Protein AF-A0A852ZQM8-F1 (afdb_monomer_lite)

Foldseek 3Di:
DDDLLRVLLVVLVVQLVVLVVVCVVPVDPVSNVVSVVVSVVLNVLSVCLVPDDDPSVVVSLLVSLVSLVVCVVPPPRDPVSHNDD

Secondary structure (DSSP, 8-state):
---HHHHHHHHHHHHHHHHHHHHHHH--HHHHHHHHHHHHHHHHHHHHHHH--THHHHHHHHHHHHHHHTTTTSTT--GGGSPP-

Radius of gyration: 14.15 Å; chains: 1; bounding box: 36×26×39 Å

Sequence (85 aa):
MPKVDEFLLNRLDSDETVAHVGYRRDHCDVQLDHALEVCTVRRRLVWLYRTASGVDSDVLLDVVKRFAALYSQHPDYDPAWHPGL

pLDDT: mean 87.5, std 9.33, range [41.5, 94.81]

Structure (mmCIF, N/CA/C/O backbone):
data_AF-A0A852ZQM8-F1
#
_entry.id   AF-A0A852ZQM8-F1
#
loop_
_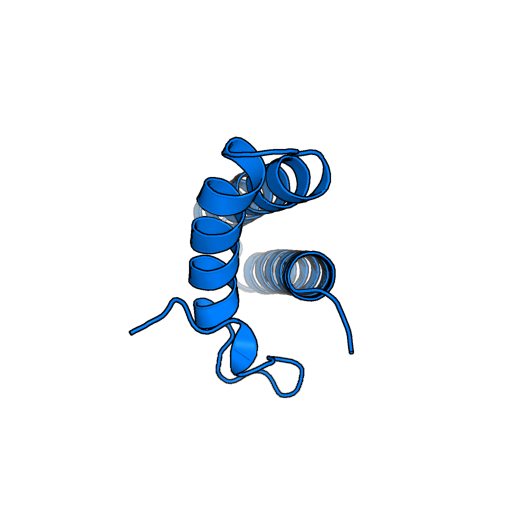atom_site.group_PDB
_atom_site.id
_atom_site.type_symbol
_atom_site.label_atom_id
_atom_site.label_alt_id
_atom_site.label_comp_id
_atom_site.label_asym_id
_atom_site.label_entity_id
_atom_site.label_seq_id
_atom_site.pdbx_PDB_ins_code
_atom_site.Cartn_x
_atom_site.Cartn_y
_atom_site.Cartn_z
_atom_site.occupancy
_atom_site.B_iso_or_equiv
_atom_site.auth_seq_id
_atom_site.auth_comp_id
_atom_site.auth_asym_id
_atom_site.auth_atom_id
_atom_site.pdbx_PDB_model_num
ATOM 1 N N . MET A 1 1 ? -1.347 -12.585 12.715 1.00 48.00 1 MET A N 1
ATOM 2 C CA . MET A 1 1 ? -1.787 -11.959 11.453 1.00 48.00 1 MET A CA 1
ATOM 3 C C . MET A 1 1 ? -0.965 -10.694 11.269 1.00 48.00 1 MET A C 1
ATOM 5 O O . MET A 1 1 ? -0.790 -10.006 12.274 1.00 48.00 1 MET A O 1
ATOM 9 N N . PRO A 1 2 ? -0.391 -10.443 10.080 1.00 62.19 2 PRO A N 1
ATOM 10 C CA . PRO A 1 2 ? 0.310 -9.188 9.803 1.00 62.19 2 PRO A CA 1
ATOM 11 C C . PRO A 1 2 ? -0.656 -8.009 9.946 1.00 62.19 2 PRO A C 1
ATOM 13 O O . PRO A 1 2 ? -1.865 -8.183 9.811 1.00 62.19 2 PRO A O 1
ATOM 16 N N . LYS A 1 3 ? -0.148 -6.819 10.264 1.00 89.31 3 LYS A N 1
ATOM 17 C CA . LYS A 1 3 ? -0.974 -5.603 10.262 1.00 89.31 3 LYS A CA 1
ATOM 18 C C . LYS A 1 3 ? -1.070 -5.035 8.838 1.00 89.31 3 LYS A C 1
ATOM 20 O O . LYS A 1 3 ? -0.189 -5.267 8.012 1.00 89.31 3 LYS A O 1
ATOM 25 N N . VAL A 1 4 ? -2.143 -4.297 8.539 1.00 91.50 4 VAL A N 1
ATOM 26 C CA . VAL A 1 4 ? -2.398 -3.747 7.191 1.00 91.50 4 VAL A CA 1
ATOM 27 C C . VAL A 1 4 ? -1.264 -2.831 6.702 1.00 91.50 4 VAL A C 1
ATOM 29 O O . VAL A 1 4 ? -0.951 -2.809 5.514 1.00 91.50 4 VAL A O 1
ATOM 32 N N . ASP A 1 5 ? -0.602 -2.119 7.617 1.00 92.38 5 ASP A N 1
ATOM 33 C CA . ASP A 1 5 ? 0.569 -1.288 7.336 1.00 92.38 5 ASP A CA 1
ATOM 34 C C . ASP A 1 5 ? 1.794 -2.127 6.951 1.00 92.38 5 ASP A C 1
ATOM 36 O O . ASP A 1 5 ? 2.427 -1.850 5.936 1.00 92.38 5 ASP A O 1
ATOM 40 N N . GLU A 1 6 ? 2.099 -3.186 7.703 1.00 93.12 6 GLU A N 1
ATOM 41 C CA . GLU A 1 6 ? 3.196 -4.114 7.387 1.00 93.12 6 GLU A CA 1
ATOM 42 C C . GLU A 1 6 ? 2.987 -4.804 6.033 1.00 93.12 6 GLU A C 1
ATOM 44 O O . GLU A 1 6 ? 3.916 -4.893 5.228 1.00 93.12 6 GLU A O 1
ATOM 49 N N . PHE A 1 7 ? 1.758 -5.247 5.751 1.00 94.31 7 PHE A N 1
ATOM 50 C CA . PHE A 1 7 ? 1.397 -5.821 4.456 1.00 94.31 7 PHE A CA 1
ATOM 51 C C . PHE A 1 7 ? 1.676 -4.839 3.312 1.00 94.31 7 PHE A C 1
ATOM 53 O O . PHE A 1 7 ? 2.353 -5.193 2.344 1.00 94.31 7 PHE A O 1
ATOM 60 N N . LEU A 1 8 ? 1.203 -3.597 3.435 1.00 94.81 8 LEU A N 1
ATOM 61 C CA . LEU A 1 8 ? 1.385 -2.577 2.407 1.00 94.81 8 LEU A CA 1
ATOM 62 C C . LEU A 1 8 ? 2.844 -2.193 2.199 1.00 94.81 8 LEU A C 1
ATOM 64 O O . LEU A 1 8 ? 3.261 -2.073 1.052 1.00 94.81 8 LEU A O 1
ATOM 68 N N . LEU A 1 9 ? 3.626 -2.025 3.268 1.00 94.69 9 LEU A N 1
ATOM 69 C CA . LEU A 1 9 ? 5.053 -1.716 3.144 1.00 94.69 9 LEU A CA 1
ATOM 70 C C . LEU A 1 9 ? 5.781 -2.812 2.353 1.00 94.69 9 LEU A C 1
ATOM 72 O O . LEU A 1 9 ? 6.480 -2.507 1.391 1.00 94.69 9 LEU A O 1
ATOM 76 N N . ASN A 1 10 ? 5.515 -4.084 2.664 1.00 94.31 10 ASN A N 1
ATOM 77 C CA . ASN A 1 10 ? 6.105 -5.210 1.936 1.00 94.31 10 ASN A CA 1
ATOM 78 C C . ASN A 1 10 ? 5.672 -5.264 0.459 1.00 94.31 10 ASN A C 1
ATOM 80 O O . ASN A 1 10 ? 6.448 -5.681 -0.407 1.00 94.31 10 ASN A O 1
ATOM 84 N N . ARG A 1 11 ? 4.422 -4.891 0.153 1.00 94.50 11 ARG A N 1
ATOM 85 C CA . ARG A 1 11 ? 3.934 -4.828 -1.234 1.00 94.50 11 ARG A CA 1
ATOM 86 C C . ARG A 1 11 ? 4.568 -3.678 -2.008 1.00 94.50 11 ARG A C 1
ATOM 88 O O . ARG A 1 11 ? 4.999 -3.898 -3.132 1.00 94.50 11 ARG A O 1
ATOM 95 N N . LEU A 1 12 ? 4.706 -2.505 -1.398 1.00 94.25 12 LEU A N 1
ATOM 96 C CA . LEU A 1 12 ? 5.360 -1.354 -2.024 1.00 94.25 12 LEU A CA 1
ATOM 97 C C . LEU A 1 12 ? 6.836 -1.635 -2.340 1.00 94.25 12 LEU A C 1
ATOM 99 O O . LEU A 1 12 ? 7.287 -1.315 -3.434 1.00 94.25 12 LEU A O 1
ATOM 103 N N . ASP A 1 13 ? 7.566 -2.307 -1.446 1.00 94.44 13 ASP A N 1
ATOM 104 C CA . ASP A 1 13 ? 8.956 -2.711 -1.712 1.00 94.44 13 ASP A CA 1
ATOM 105 C C . ASP A 1 13 ? 9.049 -3.722 -2.877 1.00 94.44 13 ASP A C 1
ATOM 107 O O . ASP A 1 13 ? 9.993 -3.705 -3.677 1.00 94.44 13 ASP A O 1
ATOM 111 N N . SER A 1 14 ? 8.038 -4.587 -3.014 1.00 93.12 14 SER A N 1
ATOM 112 C CA . SER A 1 14 ? 7.925 -5.509 -4.152 1.00 93.12 14 SER A CA 1
ATOM 113 C C . SER A 1 14 ? 7.636 -4.758 -5.458 1.00 93.12 14 SER A C 1
ATOM 115 O O . SER A 1 14 ? 8.286 -5.030 -6.468 1.00 93.12 14 SER A O 1
ATOM 117 N N . ASP A 1 15 ? 6.715 -3.792 -5.441 1.00 92.44 15 ASP A N 1
ATOM 118 C CA . ASP A 1 15 ? 6.351 -2.982 -6.610 1.00 92.44 15 ASP A CA 1
ATOM 119 C C . ASP A 1 15 ? 7.535 -2.135 -7.107 1.00 92.44 15 ASP A C 1
ATOM 121 O O . ASP A 1 15 ? 7.793 -2.095 -8.311 1.00 92.44 15 ASP A O 1
ATOM 125 N N . GLU A 1 16 ? 8.317 -1.531 -6.205 1.00 93.25 16 GLU A N 1
ATOM 126 C CA . GLU A 1 16 ? 9.550 -0.811 -6.565 1.00 93.25 16 GLU A CA 1
ATOM 127 C C . GLU A 1 16 ? 10.581 -1.742 -7.210 1.00 93.25 16 GLU A C 1
ATOM 129 O O . GLU A 1 16 ? 11.191 -1.408 -8.229 1.00 93.25 16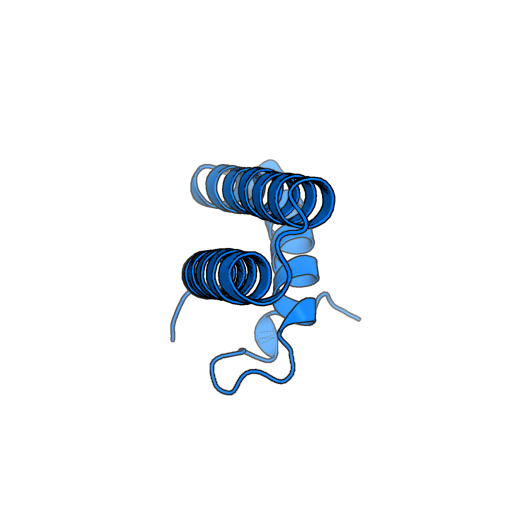 GLU A O 1
ATOM 134 N N . THR A 1 17 ? 10.743 -2.950 -6.663 1.00 93.00 17 THR A N 1
ATOM 135 C CA . THR A 1 17 ? 11.641 -3.960 -7.238 1.00 93.00 17 THR A CA 1
ATOM 136 C C . THR A 1 17 ? 11.208 -4.338 -8.657 1.00 93.00 17 THR A C 1
ATOM 138 O O . THR A 1 17 ? 12.044 -4.416 -9.563 1.00 93.00 17 THR A O 1
ATOM 141 N N . VAL A 1 18 ? 9.906 -4.542 -8.877 1.00 89.56 18 VAL A N 1
ATOM 142 C CA . VAL A 1 18 ? 9.344 -4.843 -10.201 1.00 89.56 18 VAL A CA 1
ATOM 143 C C . VAL A 1 18 ? 9.532 -3.668 -11.157 1.00 89.56 18 VAL A C 1
ATOM 145 O O . VAL A 1 18 ? 9.952 -3.893 -12.292 1.00 89.56 18 VAL A O 1
ATOM 148 N N . ALA A 1 19 ? 9.303 -2.431 -10.712 1.00 88.38 19 ALA A N 1
ATOM 149 C CA . ALA A 1 19 ? 9.523 -1.236 -11.523 1.00 88.38 19 ALA A CA 1
ATOM 150 C C . ALA A 1 19 ? 10.987 -1.131 -11.982 1.00 88.38 19 ALA A C 1
ATOM 152 O O . ALA A 1 19 ? 11.253 -0.951 -13.171 1.00 88.38 19 ALA A O 1
ATOM 153 N N . HIS A 1 20 ? 11.949 -1.356 -11.081 1.00 88.00 20 HIS A N 1
ATOM 154 C CA . HIS A 1 20 ? 13.371 -1.397 -11.432 1.00 88.00 20 HIS A CA 1
ATOM 155 C C . HIS A 1 20 ? 13.727 -2.543 -12.394 1.00 88.00 20 HIS A C 1
ATOM 157 O O . HIS A 1 20 ? 14.579 -2.379 -13.271 1.00 88.00 20 HIS A O 1
ATOM 163 N N . VAL A 1 21 ? 13.107 -3.720 -12.256 1.00 86.69 21 VAL A N 1
ATOM 164 C CA . VAL A 1 21 ? 13.289 -4.835 -13.204 1.00 86.69 21 VAL A CA 1
ATOM 165 C C . VAL A 1 21 ? 12.719 -4.486 -14.581 1.00 86.69 21 VAL A C 1
ATOM 167 O O . VAL A 1 21 ? 13.409 -4.699 -15.577 1.00 86.69 21 VAL A O 1
ATOM 170 N N . GLY A 1 22 ? 11.506 -3.931 -14.641 1.00 82.38 22 GLY A N 1
ATOM 171 C CA . GLY A 1 22 ? 10.864 -3.492 -15.881 1.00 82.38 22 GLY A CA 1
ATOM 172 C C . GLY A 1 22 ? 11.684 -2.420 -16.594 1.00 82.38 22 GLY A C 1
ATOM 173 O O . GLY A 1 22 ? 11.987 -2.556 -17.775 1.00 82.38 22 GLY A O 1
ATOM 174 N N . TYR A 1 23 ? 12.175 -1.428 -15.852 1.00 82.19 23 TYR A N 1
ATOM 175 C CA . TYR A 1 23 ? 13.078 -0.412 -16.386 1.00 82.19 23 TYR A CA 1
ATOM 176 C C . TYR A 1 23 ? 14.346 -1.003 -17.008 1.00 82.19 23 TYR A C 1
ATOM 178 O O . TYR A 1 23 ? 14.726 -0.634 -18.116 1.00 82.19 23 TYR A O 1
ATOM 186 N N . ARG A 1 24 ? 15.005 -1.951 -16.328 1.00 80.31 24 ARG A N 1
ATOM 187 C CA . ARG A 1 24 ? 16.207 -2.600 -16.879 1.00 80.31 24 ARG A CA 1
ATOM 188 C C . ARG A 1 24 ? 15.943 -3.323 -18.199 1.00 80.31 24 ARG A C 1
ATOM 190 O O . ARG A 1 24 ? 16.887 -3.530 -18.954 1.00 80.31 24 ARG A O 1
ATOM 197 N N . ARG A 1 25 ? 14.697 -3.729 -18.448 1.00 77.69 25 ARG A N 1
ATOM 198 C CA . ARG A 1 25 ? 14.282 -4.428 -19.663 1.00 77.69 25 ARG A CA 1
ATOM 199 C C . ARG A 1 25 ? 13.898 -3.467 -20.791 1.00 77.69 25 ARG A C 1
ATOM 201 O O . ARG A 1 25 ? 14.287 -3.714 -21.926 1.00 77.69 25 ARG A O 1
ATOM 208 N N . ASP A 1 26 ? 13.172 -2.397 -20.468 1.00 78.56 26 ASP A N 1
ATOM 209 C CA . ASP A 1 26 ? 12.510 -1.540 -21.462 1.00 78.56 26 ASP A CA 1
ATOM 210 C C . ASP A 1 26 ? 13.110 -0.117 -21.558 1.00 78.56 26 ASP A C 1
ATOM 212 O O . ASP A 1 26 ? 12.724 0.657 -22.431 1.00 78.56 26 ASP A O 1
ATOM 216 N N . HIS A 1 27 ? 14.065 0.234 -20.685 1.00 79.25 27 HIS A N 1
ATOM 217 C CA . HIS A 1 27 ? 14.808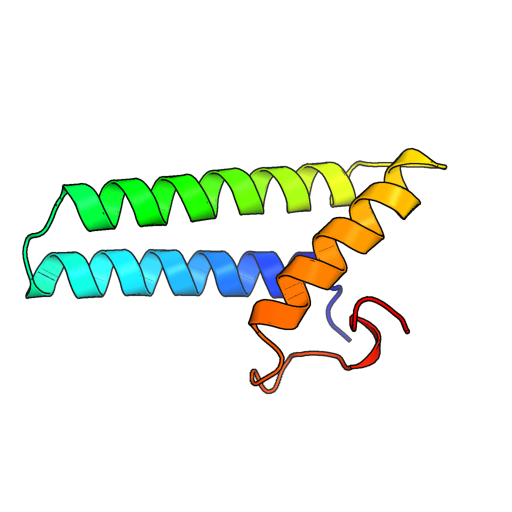 1.507 -20.645 1.00 79.25 27 HIS A CA 1
ATOM 218 C C . HIS A 1 27 ? 13.938 2.782 -20.656 1.00 79.25 27 HIS A C 1
ATOM 220 O O . HIS A 1 27 ? 14.345 3.818 -21.178 1.00 79.25 27 HIS A O 1
ATOM 226 N N . CYS A 1 28 ? 12.734 2.731 -20.078 1.00 78.06 28 CYS A N 1
ATOM 227 C CA . CYS A 1 28 ? 11.836 3.884 -20.007 1.00 78.06 28 CYS A CA 1
ATOM 228 C C . CYS A 1 28 ? 11.950 4.614 -18.657 1.00 78.06 28 CYS A C 1
ATOM 230 O O . CYS A 1 28 ? 11.295 4.229 -17.686 1.00 78.06 28 CYS A O 1
ATOM 232 N N . ASP A 1 29 ? 12.757 5.680 -18.599 1.00 76.19 29 ASP A N 1
ATOM 233 C CA . ASP A 1 29 ? 13.010 6.453 -17.367 1.00 76.19 29 ASP A CA 1
ATOM 234 C C . ASP A 1 29 ? 11.730 7.077 -16.785 1.00 76.19 29 ASP A C 1
ATOM 236 O O . ASP A 1 29 ? 11.454 6.956 -15.596 1.00 76.19 29 ASP A O 1
ATOM 240 N N . VAL A 1 30 ? 10.883 7.671 -17.635 1.00 76.25 30 VAL A N 1
ATOM 241 C CA . VAL A 1 30 ? 9.668 8.391 -17.201 1.00 76.25 30 VAL A CA 1
ATOM 242 C C . VAL A 1 30 ? 8.672 7.473 -16.482 1.00 76.25 30 VAL A C 1
ATOM 244 O O . VAL A 1 30 ? 8.011 7.884 -15.530 1.00 76.25 30 VAL A O 1
ATOM 247 N N . GLN A 1 31 ? 8.553 6.220 -16.928 1.00 81.56 31 GLN A N 1
ATOM 248 C CA . GLN A 1 31 ? 7.661 5.244 -16.299 1.00 81.56 31 GLN A CA 1
ATOM 249 C C . GLN A 1 31 ? 8.220 4.738 -14.967 1.00 81.56 31 GLN A C 1
ATOM 251 O O . GLN A 1 31 ? 7.443 4.494 -14.042 1.00 81.56 31 GLN A O 1
ATOM 256 N N . LEU A 1 32 ? 9.548 4.617 -14.855 1.00 85.44 32 LEU A N 1
ATOM 257 C CA . LEU A 1 32 ? 10.207 4.271 -13.600 1.00 85.44 32 LEU A CA 1
ATOM 258 C C . LEU A 1 32 ? 10.031 5.386 -12.567 1.00 85.44 32 LEU A C 1
ATOM 260 O O . LEU A 1 32 ? 9.560 5.108 -11.467 1.00 85.44 32 LEU A O 1
ATOM 264 N N . ASP A 1 33 ? 10.349 6.630 -12.924 1.00 88.06 33 ASP A N 1
ATOM 265 C CA . ASP A 1 33 ? 10.252 7.775 -12.013 1.00 88.06 33 ASP A CA 1
ATOM 266 C C . ASP A 1 33 ? 8.833 7.927 -11.464 1.00 88.06 33 ASP A C 1
ATOM 268 O O . ASP A 1 33 ? 8.635 8.058 -10.255 1.00 88.06 33 ASP A O 1
ATOM 272 N N . HIS A 1 34 ? 7.829 7.807 -12.338 1.00 88.75 34 HIS A N 1
ATOM 273 C CA . HIS A 1 34 ? 6.434 7.850 -11.919 1.00 88.75 34 HIS A CA 1
ATOM 274 C C . HIS A 1 34 ? 6.074 6.706 -10.955 1.00 88.75 34 HIS A C 1
ATOM 276 O O . HIS A 1 34 ? 5.409 6.932 -9.943 1.00 88.75 34 HIS A O 1
ATOM 282 N N . ALA A 1 35 ? 6.524 5.477 -11.229 1.00 89.25 35 ALA A N 1
ATOM 283 C CA . ALA A 1 35 ? 6.266 4.335 -10.354 1.00 89.25 35 ALA A CA 1
ATOM 284 C C . ALA A 1 35 ? 6.910 4.510 -8.966 1.00 89.25 35 ALA A C 1
ATOM 286 O O . ALA A 1 35 ? 6.265 4.239 -7.948 1.00 89.25 35 ALA A O 1
ATOM 287 N N . LEU A 1 36 ? 8.150 5.007 -8.912 1.00 92.19 36 LEU A N 1
ATOM 288 C CA . LEU A 1 36 ? 8.865 5.271 -7.660 1.00 92.19 36 LEU A CA 1
ATOM 289 C C . LEU A 1 36 ? 8.236 6.426 -6.869 1.00 92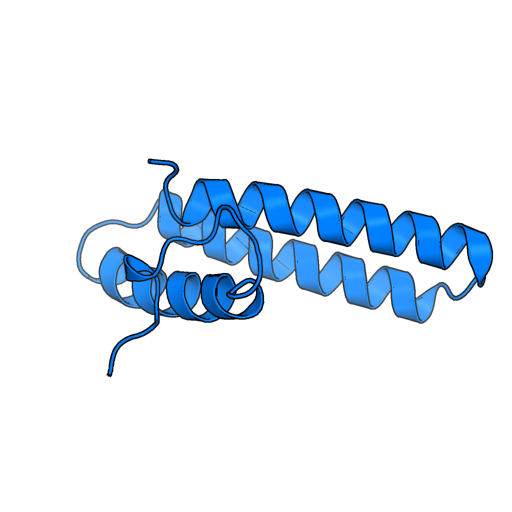.19 36 LEU A C 1
ATOM 291 O O . LEU A 1 36 ? 8.132 6.353 -5.640 1.00 92.19 36 LEU A O 1
ATOM 295 N N . GLU A 1 37 ? 7.758 7.471 -7.548 1.00 93.88 37 GLU A N 1
ATOM 296 C CA . GLU A 1 37 ? 7.030 8.572 -6.912 1.00 93.88 37 GLU A CA 1
ATOM 297 C C . GLU A 1 37 ? 5.730 8.069 -6.268 1.00 93.88 37 GLU A C 1
ATOM 299 O O . GLU A 1 37 ? 5.464 8.342 -5.093 1.00 93.88 37 GLU A O 1
ATOM 304 N N . VAL A 1 38 ? 4.953 7.257 -6.993 1.00 92.00 38 VAL A N 1
ATOM 305 C CA . VAL A 1 38 ? 3.729 6.637 -6.468 1.00 92.00 38 VAL A CA 1
ATOM 306 C C . VAL A 1 38 ? 4.031 5.773 -5.242 1.00 92.00 38 VAL A C 1
ATOM 308 O O . VAL A 1 38 ? 3.322 5.878 -4.234 1.00 92.00 38 VAL A O 1
ATOM 311 N N . CYS A 1 39 ? 5.087 4.955 -5.283 1.00 93.44 39 CYS A N 1
ATOM 312 C CA . CYS A 1 39 ? 5.490 4.133 -4.139 1.00 93.44 39 CYS A CA 1
ATOM 313 C C . CYS A 1 39 ? 5.906 4.993 -2.939 1.00 93.44 39 CYS A C 1
ATOM 315 O O . CYS A 1 39 ? 5.471 4.738 -1.813 1.00 93.44 39 CYS A O 1
ATOM 317 N N . THR A 1 40 ? 6.645 6.077 -3.178 1.00 94.62 40 THR A N 1
ATOM 318 C CA . THR A 1 40 ? 7.061 7.036 -2.145 1.00 94.62 40 THR A CA 1
ATOM 319 C C . THR A 1 40 ? 5.865 7.696 -1.458 1.00 94.62 40 THR A C 1
ATOM 321 O O . THR A 1 40 ? 5.790 7.721 -0.225 1.00 94.62 40 THR A O 1
ATOM 324 N N . VAL A 1 41 ? 4.895 8.195 -2.231 1.00 93.25 41 VAL A N 1
ATOM 325 C CA . VAL A 1 41 ? 3.683 8.834 -1.691 1.00 93.25 41 VAL A CA 1
ATOM 326 C C . VAL A 1 41 ? 2.860 7.838 -0.873 1.00 93.25 41 VAL A C 1
ATOM 328 O O . VAL A 1 41 ? 2.462 8.144 0.254 1.00 93.25 41 VAL A O 1
ATOM 331 N N . ARG A 1 42 ? 2.646 6.623 -1.393 1.00 93.19 42 ARG A N 1
ATOM 332 C CA . ARG A 1 42 ? 1.907 5.566 -0.684 1.00 93.19 42 ARG A CA 1
ATOM 333 C C . ARG A 1 42 ? 2.609 5.153 0.607 1.00 93.19 42 ARG A C 1
ATOM 335 O O . ARG A 1 42 ? 1.957 5.068 1.646 1.00 93.19 42 ARG A O 1
ATOM 342 N N . ARG A 1 43 ? 3.936 4.991 0.583 1.00 94.56 43 ARG A N 1
ATOM 343 C CA . ARG A 1 43 ? 4.740 4.676 1.773 1.00 94.56 43 ARG A CA 1
ATOM 344 C C . ARG A 1 43 ? 4.582 5.754 2.844 1.00 94.56 43 ARG A C 1
ATOM 346 O O . ARG A 1 43 ? 4.391 5.430 4.014 1.00 94.56 43 ARG A O 1
ATOM 353 N N . ARG A 1 44 ? 4.598 7.034 2.459 1.00 93.38 44 ARG A N 1
ATOM 354 C CA . ARG A 1 44 ? 4.389 8.151 3.393 1.00 93.38 44 ARG A CA 1
ATOM 355 C C . ARG A 1 44 ? 3.012 8.104 4.056 1.00 93.38 44 ARG A C 1
ATOM 357 O O . ARG A 1 44 ? 2.925 8.342 5.255 1.00 93.38 44 ARG A O 1
ATOM 364 N N . LEU A 1 45 ? 1.957 7.774 3.312 1.00 91.44 45 LEU A N 1
ATOM 365 C CA . LEU A 1 45 ? 0.604 7.634 3.866 1.00 91.44 45 LEU A CA 1
ATOM 366 C C . LEU A 1 45 ? 0.510 6.483 4.877 1.00 91.44 45 LEU A C 1
ATOM 368 O O . LEU A 1 45 ? -0.070 6.658 5.947 1.00 91.44 45 LEU A O 1
ATOM 372 N N . VAL A 1 46 ? 1.144 5.344 4.585 1.00 92.81 46 VAL A N 1
ATOM 373 C CA . VAL A 1 46 ? 1.217 4.210 5.522 1.00 92.81 46 VAL A CA 1
ATOM 374 C C . VAL A 1 46 ? 1.989 4.588 6.793 1.00 92.81 46 VAL A C 1
ATOM 376 O O . VAL A 1 46 ? 1.562 4.253 7.897 1.00 92.81 46 VAL A O 1
ATOM 379 N N . TRP A 1 47 ? 3.081 5.349 6.669 1.00 92.12 47 TRP A N 1
ATOM 380 C CA . TRP A 1 47 ? 3.805 5.880 7.829 1.00 92.12 47 TRP A CA 1
ATOM 381 C C . TRP A 1 47 ? 2.973 6.850 8.663 1.00 92.12 47 TRP A C 1
ATOM 383 O O . TRP A 1 47 ? 2.976 6.736 9.887 1.00 92.12 47 TRP A O 1
ATOM 393 N N . LEU A 1 48 ? 2.243 7.770 8.021 1.00 91.56 48 LEU A N 1
ATOM 394 C CA . LEU A 1 48 ? 1.351 8.692 8.726 1.00 91.56 48 LEU A CA 1
ATOM 395 C C . LEU A 1 48 ? 0.321 7.917 9.545 1.00 91.56 48 LEU A C 1
ATOM 397 O O . LEU A 1 48 ? 0.193 8.184 10.736 1.00 91.56 48 LEU A O 1
ATOM 401 N N . TYR A 1 49 ? -0.323 6.909 8.947 1.00 91.69 49 TYR A N 1
ATOM 402 C CA . TYR A 1 49 ? -1.242 6.015 9.653 1.00 91.69 49 TYR A CA 1
ATOM 403 C C . TYR A 1 49 ? -0.585 5.349 10.869 1.00 91.69 49 TYR A C 1
ATOM 405 O O . TYR A 1 49 ? -1.127 5.414 11.970 1.00 91.69 49 TYR A O 1
ATOM 413 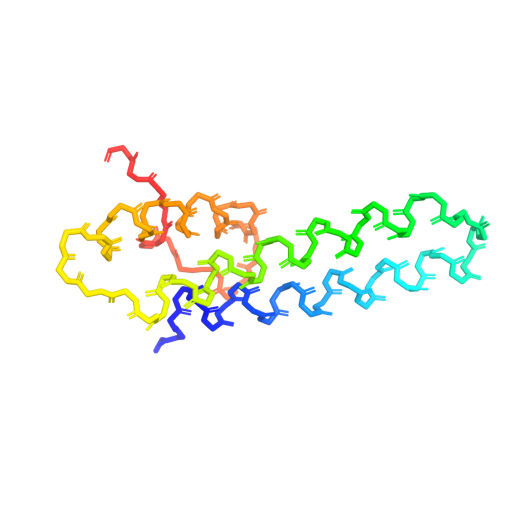N N . ARG A 1 50 ? 0.614 4.776 10.702 1.00 90.75 50 ARG A N 1
ATOM 414 C CA . ARG A 1 50 ? 1.345 4.092 11.782 1.00 90.75 50 ARG A CA 1
ATOM 415 C C . ARG A 1 50 ? 1.639 4.996 12.983 1.00 90.75 50 ARG A C 1
ATOM 417 O O . ARG A 1 50 ? 1.742 4.506 14.105 1.00 90.75 50 ARG A O 1
ATOM 424 N N . THR A 1 51 ? 1.803 6.296 12.746 1.00 90.44 51 THR A N 1
ATOM 425 C CA . THR A 1 51 ? 2.088 7.299 13.787 1.00 90.44 51 THR A CA 1
ATOM 426 C C . THR A 1 51 ? 0.858 8.067 14.276 1.00 90.44 51 THR A C 1
ATOM 428 O O . THR A 1 51 ? 0.962 8.814 15.248 1.00 90.44 51 THR A O 1
ATOM 431 N N . ALA A 1 52 ? -0.291 7.918 13.615 1.00 88.00 52 ALA A N 1
ATOM 432 C CA . ALA A 1 52 ? -1.508 8.650 13.936 1.00 88.00 52 ALA A CA 1
ATOM 433 C C . ALA A 1 52 ? -2.190 8.102 15.195 1.00 88.00 52 ALA A C 1
ATOM 435 O O . ALA A 1 52 ? -2.118 6.913 15.505 1.00 88.00 52 ALA A O 1
ATOM 436 N N . SER A 1 53 ? -2.898 8.975 15.912 1.00 81.19 53 SER A N 1
ATOM 437 C CA . SER A 1 53 ? -3.648 8.623 17.120 1.00 81.19 53 SER A CA 1
ATOM 438 C C . SER A 1 53 ? -4.991 9.353 17.156 1.00 81.19 53 SER A C 1
ATOM 440 O O . SER A 1 53 ? -5.151 10.388 16.511 1.00 81.19 53 SER A O 1
ATOM 442 N N . GLY A 1 54 ? -5.965 8.811 17.892 1.00 80.00 54 GLY A N 1
ATOM 443 C CA . GLY A 1 54 ? -7.311 9.385 17.962 1.00 80.00 54 GLY A CA 1
ATOM 444 C C . GLY A 1 54 ? -8.014 9.409 16.599 1.00 80.00 54 GLY A C 1
ATOM 445 O O . GLY A 1 54 ? -7.843 8.497 15.796 1.00 80.00 54 GLY A O 1
ATOM 446 N N . VAL A 1 55 ? -8.782 10.470 16.340 1.00 69.94 55 VAL A N 1
ATOM 447 C CA . VAL A 1 55 ? -9.635 10.623 15.142 1.00 69.94 55 VAL A CA 1
ATOM 448 C C . VAL A 1 55 ? -8.841 10.565 13.830 1.00 69.94 55 VAL A C 1
ATOM 450 O O . VAL A 1 55 ? -9.324 10.017 12.840 1.00 69.94 55 VAL A O 1
ATOM 453 N N . ASP A 1 56 ? -7.602 11.058 13.819 1.00 80.81 56 ASP A N 1
ATOM 454 C CA . ASP A 1 56 ? -6.747 11.022 12.626 1.00 80.81 56 ASP A CA 1
ATOM 455 C C . ASP A 1 56 ? -6.364 9.584 12.234 1.00 80.81 56 ASP A C 1
ATOM 457 O O . ASP A 1 56 ? -6.157 9.290 11.056 1.00 80.81 56 ASP A O 1
ATOM 461 N N . SER A 1 57 ? -6.303 8.670 13.211 1.00 85.25 57 SER A N 1
ATOM 462 C CA . SER A 1 57 ? -5.992 7.255 12.983 1.00 85.25 57 SER A CA 1
ATOM 463 C C . SER A 1 57 ? -7.114 6.543 12.226 1.00 85.25 57 SER A C 1
ATOM 465 O O . SER A 1 57 ? -6.829 5.777 11.307 1.00 85.25 57 SER A O 1
ATOM 467 N N . ASP A 1 58 ? -8.377 6.849 12.540 1.00 85.31 58 ASP A N 1
ATOM 468 C CA . ASP A 1 58 ? -9.542 6.233 11.894 1.00 85.31 58 ASP A CA 1
ATOM 469 C C . ASP A 1 58 ? -9.677 6.673 10.428 1.00 85.31 58 ASP A C 1
ATOM 471 O O . ASP A 1 58 ? -9.868 5.845 9.537 1.00 85.31 58 ASP A O 1
ATOM 475 N N . VAL A 1 59 ? -9.489 7.970 10.150 1.00 86.25 59 VAL A N 1
ATOM 476 C CA . VAL A 1 59 ? -9.512 8.499 8.773 1.00 86.25 59 VAL A CA 1
ATOM 477 C C . VAL A 1 59 ? -8.380 7.895 7.937 1.00 86.25 59 VAL A C 1
ATOM 479 O O . VAL A 1 59 ? -8.585 7.495 6.788 1.00 86.25 59 VAL A O 1
ATOM 482 N N . LEU A 1 60 ? -7.175 7.804 8.504 1.00 89.38 60 LEU A N 1
ATOM 483 C CA . LEU A 1 60 ? -6.026 7.221 7.813 1.00 89.38 60 LEU A CA 1
ATOM 484 C C . LEU A 1 60 ? -6.161 5.704 7.638 1.00 89.38 60 LEU A C 1
ATOM 486 O O . LEU A 1 60 ? -5.712 5.181 6.617 1.00 89.38 60 LEU A O 1
ATOM 490 N N . LEU A 1 61 ? -6.818 5.004 8.568 1.00 90.00 61 LEU A N 1
ATOM 491 C CA . LEU A 1 61 ? -7.106 3.576 8.445 1.00 90.00 61 LEU A CA 1
ATOM 492 C C . LEU A 1 61 ? -7.956 3.280 7.205 1.00 90.00 61 LEU A C 1
ATOM 494 O O . LEU A 1 61 ? -7.639 2.350 6.464 1.00 90.00 61 LEU A O 1
ATOM 498 N N . ASP A 1 62 ? -8.986 4.079 6.931 1.00 89.44 62 ASP A N 1
ATOM 499 C CA . ASP A 1 62 ? -9.819 3.909 5.734 1.00 89.44 62 ASP A CA 1
ATOM 500 C C . ASP A 1 62 ? -9.022 4.094 4.437 1.00 89.44 62 ASP A C 1
ATOM 502 O O . ASP A 1 62 ? -9.170 3.320 3.485 1.00 89.44 62 ASP A O 1
ATOM 506 N N . VAL A 1 63 ? -8.132 5.088 4.398 1.00 90.00 63 VAL A N 1
ATOM 507 C CA . VAL A 1 63 ? -7.230 5.314 3.257 1.00 90.00 63 VAL A CA 1
ATOM 508 C C . VAL A 1 63 ? -6.298 4.115 3.061 1.00 90.00 63 VAL A C 1
ATOM 510 O O . VAL A 1 63 ? -6.163 3.599 1.950 1.00 90.00 63 VAL A O 1
ATOM 513 N N . VAL A 1 64 ? -5.693 3.631 4.145 1.00 91.94 64 VAL A N 1
ATOM 514 C CA . VAL A 1 64 ? -4.778 2.484 4.143 1.00 91.94 64 VAL A CA 1
ATOM 515 C C . VAL A 1 64 ? -5.493 1.201 3.705 1.00 91.94 64 VAL A C 1
ATOM 517 O O . VAL A 1 64 ? -4.975 0.473 2.858 1.00 91.94 64 VAL A O 1
ATOM 520 N N . LYS A 1 65 ? -6.726 0.958 4.160 1.00 92.06 65 LYS A N 1
ATOM 521 C CA . LYS A 1 65 ? -7.559 -0.161 3.687 1.00 92.06 65 LYS A CA 1
ATOM 522 C C . LYS A 1 65 ? -7.855 -0.084 2.188 1.00 92.06 65 LYS A C 1
ATOM 524 O O . LYS A 1 65 ? -7.769 -1.095 1.489 1.00 92.06 65 LYS A O 1
ATOM 529 N N . ARG A 1 66 ? -8.151 1.109 1.654 1.00 91.12 66 ARG A N 1
ATOM 530 C CA . ARG A 1 66 ? -8.383 1.302 0.204 1.00 91.12 66 ARG A CA 1
ATOM 531 C C . ARG A 1 66 ? -7.154 0.961 -0.622 1.00 91.12 66 ARG A C 1
ATOM 533 O O . ARG A 1 66 ? -7.291 0.375 -1.691 1.00 91.12 66 ARG A O 1
ATOM 540 N N . PHE A 1 67 ? -5.963 1.263 -0.117 1.00 91.06 67 PHE A N 1
ATOM 541 C CA . PHE A 1 67 ? -4.730 0.827 -0.765 1.00 91.06 67 PHE A CA 1
ATOM 542 C C . PHE A 1 67 ? -4.514 -0.675 -0.651 1.00 91.06 67 PHE A C 1
ATOM 544 O O . PHE A 1 67 ? -4.148 -1.298 -1.642 1.00 91.06 67 PHE A O 1
ATOM 551 N N . ALA A 1 68 ? -4.785 -1.275 0.510 1.00 93.12 68 ALA A N 1
ATOM 552 C CA . ALA A 1 68 ? -4.639 -2.718 0.683 1.00 93.12 68 ALA A CA 1
ATOM 553 C C . ALA A 1 68 ? -5.526 -3.497 -0.301 1.00 93.12 68 ALA A C 1
ATOM 555 O O . ALA A 1 68 ? -5.094 -4.512 -0.842 1.00 93.12 68 ALA A O 1
ATOM 556 N N . ALA A 1 69 ? -6.723 -2.987 -0.609 1.00 93.19 69 ALA A N 1
ATOM 557 C CA . ALA A 1 69 ? -7.641 -3.592 -1.577 1.00 93.19 69 ALA A CA 1
ATOM 558 C C . ALA A 1 69 ? -7.089 -3.683 -3.013 1.00 93.19 69 ALA A C 1
ATOM 560 O O . ALA A 1 69 ? -7.502 -4.576 -3.758 1.00 93.19 69 ALA A O 1
ATOM 561 N N . LEU A 1 70 ? -6.128 -2.828 -3.397 1.00 91.50 70 LEU A N 1
ATOM 562 C CA . LEU A 1 70 ? -5.425 -2.944 -4.686 1.00 91.50 70 LEU A CA 1
ATOM 563 C C . LEU A 1 70 ? -4.681 -4.282 -4.812 1.00 91.50 70 LEU A C 1
ATOM 565 O O . LEU A 1 70 ? -4.462 -4.766 -5.917 1.00 91.50 70 LEU A O 1
ATOM 569 N N . TYR A 1 71 ? -4.347 -4.899 -3.678 1.00 93.19 71 TYR A N 1
ATOM 570 C CA . TYR A 1 71 ? -3.658 -6.180 -3.579 1.00 93.19 71 TYR A CA 1
ATOM 571 C C . TYR A 1 71 ? -4.590 -7.306 -3.106 1.00 93.19 71 TYR A C 1
ATOM 573 O O . TYR A 1 71 ? -4.112 -8.310 -2.588 1.00 93.19 71 TYR A O 1
ATOM 581 N N . SER A 1 72 ? -5.910 -7.172 -3.283 1.00 93.88 72 SER A N 1
ATOM 582 C CA . SER A 1 72 ? -6.916 -8.147 -2.810 1.00 93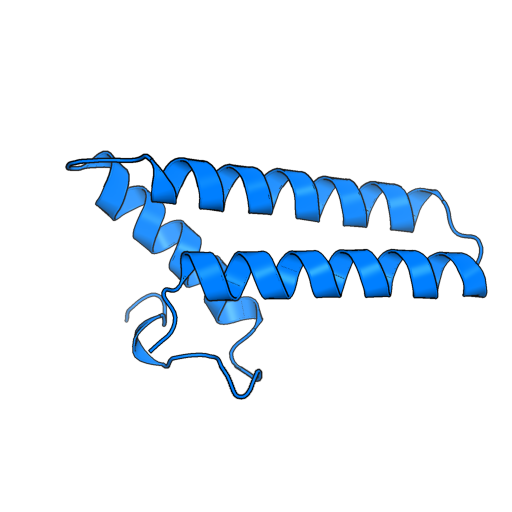.88 72 SER A CA 1
ATOM 583 C C . SER A 1 72 ? -6.748 -9.571 -3.355 1.00 93.88 72 SER A C 1
ATOM 585 O O . SER A 1 72 ? -7.278 -10.517 -2.782 1.00 93.88 72 SER A O 1
ATOM 587 N N . GLN A 1 73 ? -6.002 -9.738 -4.448 1.00 92.56 73 GLN A N 1
ATOM 588 C CA . GLN A 1 73 ? -5.670 -11.045 -5.023 1.00 92.56 73 GLN A CA 1
ATOM 589 C C . GLN A 1 73 ? -4.424 -11.690 -4.389 1.00 92.56 73 GLN A C 1
ATOM 591 O O . GLN A 1 73 ? -4.101 -12.835 -4.701 1.00 92.56 73 GLN A O 1
ATOM 596 N N . HIS A 1 74 ? -3.692 -10.969 -3.535 1.00 92.75 74 HIS A N 1
ATOM 597 C CA . HIS A 1 74 ? -2.488 -11.478 -2.889 1.00 92.75 74 HIS A CA 1
ATOM 598 C C . HIS A 1 74 ? -2.852 -12.476 -1.775 1.00 92.75 74 HIS A C 1
ATOM 600 O O . HIS A 1 74 ? -3.754 -12.188 -0.993 1.00 92.75 74 HIS A O 1
ATOM 606 N N . PRO A 1 75 ? -2.146 -13.614 -1.629 1.00 92.75 75 PRO A N 1
ATOM 607 C CA . PRO A 1 75 ? -2.471 -14.628 -0.617 1.00 92.75 75 PRO A CA 1
ATOM 608 C C . PRO A 1 75 ? -2.394 -14.113 0.828 1.00 92.75 75 PRO A C 1
ATOM 610 O O . PRO A 1 75 ? -3.137 -14.581 1.683 1.00 92.75 75 PRO A O 1
ATOM 613 N N . ASP A 1 76 ? -1.526 -13.133 1.087 1.00 92.25 76 ASP A N 1
ATOM 614 C CA . ASP A 1 76 ? -1.372 -12.517 2.415 1.00 92.25 76 ASP A CA 1
ATOM 615 C C . ASP A 1 76 ? -2.372 -11.377 2.692 1.00 92.25 76 ASP A C 1
ATOM 617 O O . ASP A 1 76 ? -2.287 -10.727 3.735 1.00 92.25 76 ASP A O 1
ATOM 621 N N . TYR A 1 77 ? -3.282 -11.084 1.757 1.00 92.81 77 TYR A N 1
ATOM 622 C CA . TYR A 1 77 ? -4.332 -10.091 1.967 1.00 92.81 77 TYR A CA 1
ATOM 623 C C . TYR A 1 77 ? -5.370 -10.613 2.968 1.00 92.81 77 TYR A C 1
ATOM 625 O O . TYR A 1 77 ? -5.940 -11.687 2.776 1.00 92.81 77 TYR A O 1
ATOM 633 N N . ASP A 1 78 ? -5.656 -9.836 4.014 1.00 93.44 78 ASP A N 1
ATOM 634 C CA . ASP A 1 78 ? -6.746 -10.127 4.946 1.00 93.44 78 ASP A CA 1
ATOM 635 C C . ASP A 1 78 ? -8.050 -9.457 4.463 1.00 93.44 78 ASP A C 1
ATOM 637 O O . ASP A 1 78 ? -8.102 -8.225 4.349 1.00 93.44 78 ASP A O 1
ATOM 641 N N . PRO A 1 79 ? -9.136 -10.220 4.224 1.00 91.19 79 PRO A N 1
ATOM 642 C CA . PRO A 1 79 ? -10.445 -9.665 3.877 1.00 91.19 79 PRO A CA 1
ATOM 643 C C . PRO A 1 79 ? -10.997 -8.646 4.886 1.00 91.19 79 PRO A C 1
ATOM 645 O O . PRO A 1 79 ? -11.801 -7.797 4.508 1.00 91.19 79 PRO A O 1
ATOM 648 N N . ALA A 1 80 ? -10.561 -8.664 6.151 1.00 90.00 80 ALA A N 1
ATOM 649 C CA . ALA A 1 80 ? -10.930 -7.650 7.143 1.00 90.00 80 ALA A CA 1
ATOM 650 C C . ALA A 1 80 ? -10.397 -6.239 6.806 1.00 90.00 80 ALA A C 1
ATOM 652 O O . ALA A 1 80 ? -10.863 -5.235 7.361 1.00 90.00 80 ALA A O 1
ATOM 653 N N . TRP A 1 81 ? -9.420 -6.137 5.898 1.00 91.44 81 TRP A N 1
ATOM 654 C CA . TRP A 1 81 ? -8.906 -4.869 5.373 1.00 91.44 81 TRP A CA 1
ATOM 655 C C . TRP A 1 81 ? -9.689 -4.353 4.175 1.00 91.44 81 TRP A C 1
ATOM 657 O O . TRP A 1 81 ? -9.306 -3.336 3.597 1.00 91.44 81 TRP A O 1
ATOM 667 N N . HIS A 1 82 ? -10.770 -5.023 3.779 1.00 86.38 82 HIS A N 1
ATOM 668 C CA . HIS A 1 82 ? -11.664 -4.464 2.785 1.00 86.38 82 HIS A CA 1
ATOM 669 C C . HIS A 1 82 ? -12.183 -3.104 3.289 1.00 86.38 82 HIS A C 1
ATOM 671 O O . HIS A 1 82 ? -12.658 -3.018 4.429 1.00 86.38 82 HIS A O 1
ATOM 677 N N . PRO A 1 83 ? -12.054 -2.021 2.500 1.00 78.44 83 PRO A N 1
ATOM 678 C CA . PRO A 1 83 ? -12.767 -0.783 2.776 1.00 78.44 83 PRO A CA 1
ATOM 679 C C . PRO A 1 83 ? -14.243 -1.146 2.780 1.00 78.44 83 PRO A C 1
ATOM 681 O O . PRO A 1 83 ? -14.701 -1.763 1.821 1.00 78.44 83 PRO A O 1
ATOM 684 N N . GLY A 1 84 ? -14.943 -0.858 3.871 1.00 67.81 84 GLY A N 1
ATOM 685 C CA . GLY A 1 84 ? -16.296 -1.365 4.072 1.00 67.81 84 GLY A CA 1
ATOM 686 C C . GLY A 1 84 ? -17.232 -1.106 2.887 1.00 67.81 84 GLY A C 1
ATOM 687 O O . GLY A 1 84 ? -17.159 -0.066 2.224 1.00 67.81 84 GLY A O 1
ATOM 688 N N . LEU A 1 85 ? -18.134 -2.067 2.680 1.00 41.50 85 LEU A N 1
ATOM 689 C CA . LEU A 1 85 ? -19.557 -1.735 2.676 1.00 41.50 85 LEU A CA 1
ATOM 690 C C . LEU A 1 85 ? -19.961 -1.287 4.085 1.00 41.50 85 LEU A C 1
ATOM 692 O O . LEU A 1 85 ? -19.439 -1.898 5.048 1.00 41.50 85 LEU A O 1
#

InterPro domains:
  IPR046193 Protein of unknown function DUF6221 [PF19730] (1-83)

Organism: NCBI:txid446787